Protein AF-A0A5S9MG95-F1 (afdb_monomer)

Structure (mmCIF, N/CA/C/O backbone):
data_AF-A0A5S9MG95-F1
#
_entry.id   AF-A0A5S9MG95-F1
#
loop_
_atom_site.group_PDB
_atom_site.id
_atom_site.type_symbol
_atom_site.label_atom_id
_atom_site.label_alt_id
_atom_site.label_comp_id
_atom_site.label_asym_id
_atom_site.label_entity_id
_atom_site.label_seq_id
_atom_site.pdbx_PDB_ins_code
_atom_site.Cartn_x
_atom_site.Cartn_y
_atom_site.Cartn_z
_atom_site.occupancy
_atom_site.B_iso_or_equiv
_atom_site.auth_seq_id
_atom_site.auth_comp_id
_atom_site.auth_asym_id
_atom_site.auth_atom_id
_atom_site.pdbx_PDB_model_num
ATOM 1 N N . MET A 1 1 ? -13.762 12.697 -15.012 1.00 41.88 1 MET A N 1
ATOM 2 C CA . MET A 1 1 ? -12.521 12.934 -14.250 1.00 41.88 1 MET A CA 1
ATOM 3 C C . MET A 1 1 ? -11.504 11.919 -14.748 1.00 41.88 1 MET A C 1
ATOM 5 O O . MET A 1 1 ? -11.717 10.731 -14.558 1.00 41.88 1 MET A O 1
ATOM 9 N N . LYS A 1 2 ? -10.538 12.344 -15.570 1.00 44.50 2 LYS A N 1
ATOM 10 C CA . LYS A 1 2 ? -9.607 11.454 -16.284 1.00 44.50 2 LYS A CA 1
ATOM 11 C C . LYS A 1 2 ? -8.187 11.758 -15.804 1.00 44.50 2 LYS A C 1
ATOM 13 O O . LYS A 1 2 ? -7.756 12.895 -15.931 1.00 44.50 2 LYS A O 1
ATOM 18 N N . HIS A 1 3 ? -7.515 10.715 -15.312 1.00 51.00 3 HIS A N 1
ATOM 19 C CA . HIS A 1 3 ? -6.083 10.635 -14.982 1.00 51.00 3 HIS A CA 1
ATOM 20 C C . HIS A 1 3 ? -5.673 11.265 -13.646 1.00 51.00 3 HIS A C 1
ATOM 22 O O . HIS A 1 3 ? -5.069 12.326 -13.609 1.00 51.00 3 HIS A O 1
ATOM 28 N N . HIS A 1 4 ? -5.966 10.575 -12.539 1.00 58.62 4 HIS A N 1
ATOM 29 C CA . HIS A 1 4 ? -5.528 11.019 -11.208 1.00 58.62 4 HIS A CA 1
ATOM 30 C C . HIS A 1 4 ? -4.055 10.684 -10.921 1.00 58.62 4 HIS A C 1
ATOM 32 O O . HIS A 1 4 ? -3.505 11.195 -9.962 1.00 58.62 4 HIS A O 1
ATOM 38 N N . TYR A 1 5 ? -3.388 9.894 -11.773 1.00 64.44 5 TYR A N 1
ATOM 39 C CA . TYR A 1 5 ? -1.969 9.574 -11.613 1.00 64.44 5 TYR A CA 1
ATOM 40 C C . TYR A 1 5 ? -1.247 9.542 -12.966 1.00 64.44 5 TYR A C 1
ATOM 42 O O . TYR A 1 5 ? -1.058 8.464 -13.530 1.00 64.44 5 TYR A O 1
ATOM 50 N N . PRO A 1 6 ? -0.823 10.699 -13.512 1.00 62.81 6 PRO A N 1
ATOM 51 C CA . PRO A 1 6 ? -0.016 10.739 -14.737 1.00 62.81 6 PRO A CA 1
ATOM 52 C C . PRO A 1 6 ? 1.325 9.999 -14.587 1.00 62.81 6 PRO A C 1
ATOM 54 O O . PRO A 1 6 ? 1.934 9.621 -15.582 1.00 62.81 6 PRO A O 1
ATOM 57 N N . ASN A 1 7 ? 1.755 9.757 -13.345 1.00 71.81 7 ASN A N 1
ATOM 58 C CA . ASN A 1 7 ? 3.004 9.079 -13.012 1.00 71.81 7 ASN A CA 1
ATOM 59 C C . ASN A 1 7 ? 2.852 7.566 -12.793 1.00 71.81 7 ASN A C 1
ATOM 61 O O . ASN A 1 7 ? 3.852 6.914 -12.502 1.00 71.81 7 ASN A O 1
ATOM 65 N N . MET A 1 8 ? 1.641 7.007 -12.916 1.00 82.50 8 MET A N 1
ATOM 66 C CA . MET A 1 8 ? 1.393 5.565 -12.811 1.00 82.50 8 MET A CA 1
ATOM 67 C C . MET A 1 8 ? 1.305 4.943 -14.201 1.00 82.50 8 MET A C 1
ATOM 69 O O . MET A 1 8 ? 0.566 5.414 -15.067 1.00 82.50 8 MET A O 1
ATOM 73 N N . ARG A 1 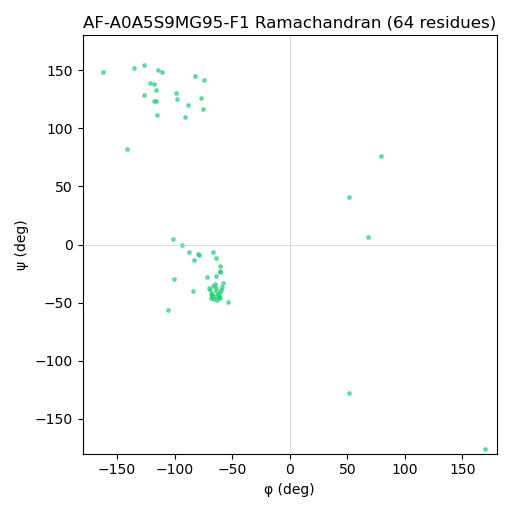9 ? 2.040 3.854 -14.405 1.00 86.12 9 ARG A N 1
ATOM 74 C CA . ARG A 1 9 ? 2.057 3.096 -15.654 1.00 86.12 9 ARG A CA 1
ATOM 75 C C . ARG A 1 9 ? 1.983 1.602 -15.373 1.00 86.12 9 ARG A C 1
ATOM 77 O O . ARG A 1 9 ? 2.411 1.127 -14.325 1.00 86.12 9 ARG A O 1
ATOM 84 N N . LEU A 1 10 ? 1.417 0.881 -16.330 1.00 87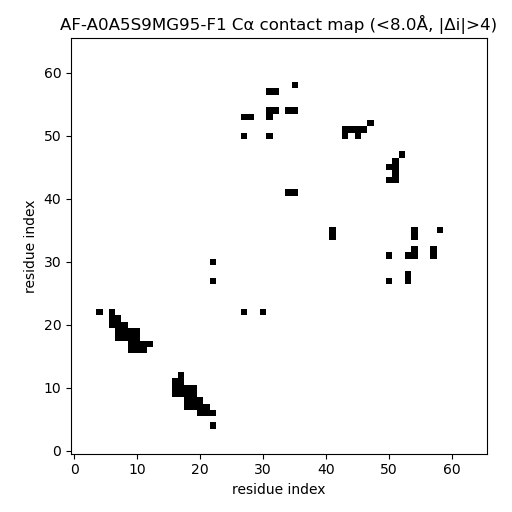.88 10 LEU A N 1
ATOM 85 C CA . LEU A 1 10 ? 1.408 -0.572 -16.328 1.00 87.88 10 LEU A CA 1
ATOM 86 C C . LEU A 1 10 ? 2.676 -1.058 -17.032 1.00 87.88 10 LEU A C 1
ATOM 88 O O . LEU A 1 10 ? 2.880 -0.750 -18.206 1.00 87.88 10 LEU A O 1
ATOM 92 N N . GLU A 1 11 ? 3.505 -1.813 -16.328 1.00 91.19 11 GLU A N 1
ATOM 93 C CA . GLU A 1 11 ? 4.641 -2.534 -16.897 1.00 91.19 11 GLU A CA 1
ATOM 94 C C . GLU A 1 11 ? 4.374 -4.035 -16.856 1.00 91.19 11 GLU A C 1
ATOM 96 O O . GLU A 1 11 ? 3.675 -4.527 -15.978 1.00 91.19 11 GLU A O 1
ATOM 101 N N . ILE A 1 12 ? 4.911 -4.771 -17.824 1.00 91.25 12 ILE A N 1
ATOM 102 C CA . ILE A 1 12 ? 4.858 -6.232 -17.830 1.00 91.25 12 ILE A CA 1
ATOM 103 C C . ILE A 1 12 ? 6.297 -6.713 -17.708 1.00 91.25 12 ILE A C 1
ATOM 105 O O . ILE A 1 12 ? 7.085 -6.530 -18.635 1.00 91.25 12 ILE A O 1
ATOM 109 N N . ILE A 1 13 ? 6.629 -7.314 -16.570 1.00 90.50 13 ILE A N 1
ATOM 110 C CA . ILE A 1 13 ? 7.952 -7.881 -16.291 1.00 90.50 13 ILE A CA 1
ATOM 111 C C . ILE A 1 13 ? 7.739 -9.380 -16.111 1.00 90.50 13 ILE A C 1
ATOM 113 O O . ILE A 1 13 ? 6.891 -9.786 -15.324 1.00 90.50 13 ILE A O 1
ATOM 117 N N . ASP A 1 14 ? 8.430 -10.203 -16.900 1.00 91.00 14 ASP A N 1
ATOM 118 C CA . ASP A 1 14 ? 8.307 -11.668 -16.851 1.00 91.00 14 ASP A CA 1
ATOM 119 C C . ASP A 1 14 ? 6.855 -12.185 -16.928 1.00 91.00 14 ASP A C 1
ATOM 121 O O . ASP A 1 14 ? 6.470 -13.135 -16.252 1.00 91.00 14 ASP A O 1
ATOM 125 N N . GLN A 1 15 ? 6.038 -11.561 -17.789 1.00 91.50 15 GLN A N 1
ATOM 126 C CA . GLN A 1 15 ? 4.598 -11.839 -17.973 1.00 91.50 15 GLN A CA 1
ATOM 127 C C . GLN A 1 15 ? 3.702 -11.466 -16.778 1.00 91.50 15 GLN A C 1
ATOM 129 O O . GLN A 1 15 ? 2.496 -11.716 -16.816 1.00 91.50 15 GLN A O 1
ATOM 134 N N . ILE A 1 16 ? 4.253 -10.824 -15.749 1.00 89.81 16 ILE A N 1
ATOM 135 C CA . ILE A 1 16 ? 3.509 -10.339 -14.590 1.00 89.81 16 ILE A CA 1
ATOM 136 C C . ILE A 1 16 ? 3.217 -8.841 -14.787 1.00 89.81 16 ILE A C 1
ATOM 138 O O . ILE A 1 16 ? 4.141 -8.065 -15.045 1.00 89.81 16 ILE A O 1
ATOM 142 N N . PRO A 1 17 ? 1.942 -8.413 -14.709 1.00 90.12 17 PRO A N 1
ATOM 143 C CA . PRO A 1 17 ? 1.584 -7.004 -14.778 1.00 90.12 17 PRO A CA 1
ATOM 144 C C . PRO A 1 17 ? 1.881 -6.294 -13.450 1.00 90.12 17 PRO A C 1
ATOM 146 O O . PRO A 1 17 ? 1.363 -6.674 -12.401 1.00 90.12 17 PRO A O 1
ATOM 149 N N . TYR A 1 18 ? 2.650 -5.213 -13.520 1.00 89.94 18 TYR A N 1
ATOM 150 C CA . TYR A 1 18 ? 3.008 -4.338 -12.411 1.00 89.94 18 TYR A CA 1
ATOM 151 C C . TYR A 1 18 ? 2.450 -2.938 -12.629 1.00 89.94 18 TYR A C 1
ATOM 153 O O . TYR A 1 18 ? 2.614 -2.346 -13.695 1.00 89.94 18 TYR A O 1
ATOM 161 N N . ILE A 1 19 ? 1.830 -2.377 -11.594 1.00 89.06 19 ILE A N 1
ATOM 162 C CA . ILE A 1 19 ? 1.523 -0.948 -11.553 1.00 89.06 19 ILE A CA 1
ATOM 163 C C . ILE A 1 19 ? 2.717 -0.268 -10.893 1.00 89.06 19 ILE A C 1
ATOM 165 O O . ILE A 1 19 ? 2.946 -0.432 -9.698 1.00 89.06 19 ILE A O 1
ATOM 169 N N . VAL A 1 20 ? 3.476 0.483 -11.683 1.00 87.94 20 VAL A N 1
ATOM 170 C CA . VAL A 1 20 ? 4.656 1.218 -11.221 1.00 87.94 20 VAL A CA 1
ATOM 171 C C . VAL A 1 20 ? 4.455 2.708 -11.414 1.00 87.94 20 VAL A C 1
ATOM 173 O O . VAL A 1 20 ? 3.967 3.171 -12.444 1.00 87.94 20 VAL A O 1
ATOM 176 N N . GLY A 1 21 ? 4.860 3.478 -10.416 1.00 86.38 21 GLY A N 1
ATOM 177 C CA . GLY A 1 21 ? 4.741 4.922 -10.447 1.00 86.38 21 GLY A CA 1
ATOM 178 C C . GLY A 1 21 ? 5.045 5.558 -9.106 1.00 86.38 21 GLY A C 1
ATOM 179 O O . GLY A 1 21 ? 5.446 4.886 -8.159 1.00 86.38 21 GLY A O 1
ATOM 180 N N . GLY A 1 22 ? 4.871 6.873 -9.057 1.00 83.31 22 GLY A N 1
ATOM 181 C CA . GLY A 1 22 ? 4.997 7.664 -7.839 1.00 83.31 22 GLY A CA 1
ATOM 182 C C . GLY A 1 22 ? 3.657 8.265 -7.435 1.00 83.31 22 GLY A C 1
ATOM 183 O O . GLY A 1 22 ? 2.828 8.580 -8.292 1.00 83.31 22 GLY A O 1
ATOM 184 N N . TYR A 1 23 ? 3.477 8.449 -6.133 1.00 83.50 23 TYR A N 1
ATOM 185 C CA . TYR A 1 23 ? 2.367 9.182 -5.536 1.00 83.50 23 TYR A CA 1
ATOM 186 C C . TYR A 1 23 ? 2.918 10.253 -4.591 1.00 83.50 23 TYR A C 1
ATOM 188 O O . TYR A 1 23 ? 4.027 10.118 -4.072 1.00 83.50 23 TYR A O 1
ATOM 196 N N . ASN A 1 24 ? 2.152 11.321 -4.376 1.00 85.31 24 ASN A N 1
ATOM 197 C CA . ASN A 1 24 ? 2.448 12.284 -3.320 1.00 85.31 24 ASN A CA 1
ATOM 198 C C . ASN A 1 24 ? 1.909 11.754 -1.988 1.00 85.31 24 ASN A C 1
ATOM 200 O O . ASN A 1 24 ? 0.833 11.159 -1.968 1.00 85.31 24 ASN A O 1
ATOM 204 N N . GLN A 1 25 ? 2.592 12.014 -0.871 1.00 84.56 25 GLN A N 1
ATOM 205 C CA . GLN A 1 25 ? 2.133 11.549 0.450 1.00 84.56 25 GLN A CA 1
ATOM 206 C C . GLN A 1 25 ? 0.726 12.059 0.809 1.00 84.56 25 GLN A C 1
ATOM 20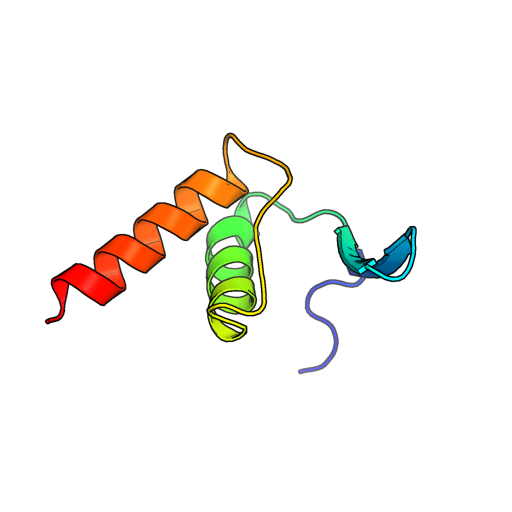8 O O . GLN A 1 25 ? -0.063 11.335 1.410 1.00 84.56 25 GLN A O 1
ATOM 213 N N . GLU A 1 26 ? 0.364 13.268 0.367 1.00 87.25 26 GLU A N 1
ATOM 214 C CA . GLU A 1 26 ? -0.984 13.835 0.540 1.00 87.25 26 GLU A CA 1
ATOM 215 C C . GLU A 1 26 ? -2.083 12.993 -0.137 1.00 87.25 26 GLU A C 1
ATOM 217 O O . GLU A 1 26 ? -3.242 13.021 0.272 1.00 87.25 26 GLU A O 1
ATOM 222 N N . GLU A 1 27 ? -1.720 12.206 -1.153 1.00 87.19 27 GLU A N 1
ATOM 223 C CA . GLU A 1 27 ? -2.625 11.359 -1.932 1.00 87.19 27 GLU A CA 1
ATOM 224 C C . GLU A 1 27 ? -2.566 9.884 -1.507 1.00 87.19 27 GLU A C 1
ATOM 226 O O . GLU A 1 27 ? -3.229 9.051 -2.131 1.00 87.19 27 GLU A O 1
ATOM 231 N N . LEU A 1 28 ? -1.807 9.545 -0.453 1.00 88.44 28 LEU A N 1
ATOM 232 C CA . LEU A 1 28 ? -1.622 8.168 0.015 1.00 88.44 28 LEU A CA 1
ATOM 233 C C . LEU A 1 28 ? -2.962 7.472 0.263 1.00 88.44 28 LEU A C 1
ATOM 235 O O . LEU A 1 28 ? -3.182 6.381 -0.248 1.00 88.44 28 LEU A O 1
ATOM 239 N N . SER A 1 29 ? -3.870 8.121 0.999 1.00 86.94 29 SER A N 1
ATOM 240 C CA . SER A 1 29 ? -5.186 7.559 1.340 1.00 86.94 29 SER A CA 1
ATOM 241 C C . SER A 1 29 ? -6.034 7.258 0.100 1.00 86.94 29 SER A C 1
ATOM 243 O O . SER A 1 29 ? -6.680 6.212 0.020 1.00 86.94 29 SER A O 1
ATOM 245 N N . TYR A 1 30 ? -6.001 8.153 -0.891 1.00 87.12 30 TYR A N 1
ATOM 246 C CA . TYR A 1 30 ? -6.707 7.948 -2.153 1.00 87.12 30 TYR A CA 1
ATOM 247 C C . TYR A 1 30 ? -6.053 6.828 -2.978 1.00 87.12 30 TYR A C 1
ATOM 249 O O . TYR A 1 30 ? -6.763 6.014 -3.572 1.00 87.12 30 TYR A O 1
ATOM 257 N N . MET A 1 31 ? -4.718 6.724 -2.956 1.00 87.00 31 MET A N 1
ATOM 258 C CA . MET A 1 31 ? -3.982 5.651 -3.628 1.00 87.00 31 MET A CA 1
ATOM 259 C C . MET A 1 31 ? -4.330 4.288 -3.038 1.00 87.00 31 MET A C 1
ATOM 261 O O . MET A 1 31 ? -4.637 3.356 -3.780 1.00 87.00 31 MET A O 1
ATOM 265 N N . THR A 1 32 ? -4.327 4.158 -1.712 1.00 89.44 32 THR A N 1
ATOM 266 C CA . THR A 1 32 ? -4.701 2.899 -1.066 1.00 89.44 32 THR A CA 1
ATOM 267 C C . THR A 1 32 ? -6.145 2.526 -1.330 1.00 89.44 32 THR A C 1
ATOM 269 O O . THR A 1 32 ? -6.399 1.375 -1.681 1.00 89.44 32 THR A O 1
ATOM 272 N N . HIS A 1 33 ? -7.061 3.494 -1.313 1.00 89.50 33 HIS A N 1
ATOM 273 C CA . HIS A 1 33 ? -8.452 3.249 -1.683 1.00 89.50 33 HIS A CA 1
ATOM 274 C C . HIS A 1 33 ? -8.591 2.762 -3.137 1.00 89.50 33 HIS A C 1
ATOM 276 O O . HIS A 1 33 ? -9.292 1.788 -3.422 1.00 89.50 33 HIS A O 1
ATOM 282 N N . TYR A 1 34 ? -7.875 3.398 -4.068 1.00 88.12 34 TYR A N 1
ATOM 283 C CA . TYR A 1 34 ? -7.830 2.978 -5.466 1.00 88.12 34 TYR A CA 1
ATOM 284 C C . TYR A 1 34 ? -7.273 1.556 -5.615 1.00 88.12 34 TYR A C 1
ATOM 286 O O . TYR A 1 34 ? -7.873 0.734 -6.306 1.00 88.12 34 TYR A O 1
ATOM 294 N N . LEU A 1 35 ? -6.172 1.229 -4.934 1.00 88.94 35 LEU A N 1
ATOM 295 C CA . LEU A 1 35 ? -5.571 -0.105 -4.989 1.00 88.94 35 LEU A CA 1
ATOM 296 C C . LEU A 1 35 ? -6.480 -1.173 -4.361 1.00 88.94 35 LEU A C 1
ATOM 298 O O . LEU A 1 35 ? -6.581 -2.281 -4.888 1.00 88.94 35 LEU A O 1
ATOM 302 N N . MET A 1 36 ? -7.216 -0.833 -3.302 1.00 88.94 36 MET A N 1
ATOM 303 C CA . MET A 1 36 ? -8.204 -1.727 -2.690 1.00 88.94 36 MET A CA 1
ATOM 304 C C . MET A 1 36 ? -9.370 -2.060 -3.611 1.00 88.94 36 MET A C 1
ATOM 306 O O . MET A 1 36 ? -9.927 -3.151 -3.497 1.00 88.94 36 MET A O 1
ATOM 310 N N . SER A 1 37 ? -9.714 -1.181 -4.557 1.00 89.00 37 SER A N 1
ATOM 311 C CA . SER A 1 37 ? -10.764 -1.469 -5.543 1.00 89.00 37 SER A CA 1
ATOM 312 C C . SER A 1 37 ? -10.448 -2.691 -6.421 1.00 89.00 37 SER A C 1
ATOM 314 O O . SER A 1 37 ? -11.364 -3.341 -6.923 1.00 89.00 37 SER A O 1
ATOM 316 N N . PHE A 1 38 ? -9.168 -3.063 -6.551 1.00 88.38 38 PHE A N 1
ATOM 317 C CA . PHE A 1 38 ? -8.746 -4.289 -7.235 1.00 88.38 38 PHE A CA 1
ATOM 318 C C . PHE A 1 38 ? -8.811 -5.539 -6.342 1.00 88.38 38 PHE A C 1
ATOM 320 O O . PHE A 1 38 ? -8.719 -6.666 -6.840 1.00 88.38 38 PHE A O 1
ATOM 327 N N . GLY A 1 39 ? -8.967 -5.368 -5.028 1.00 86.75 39 GLY A N 1
ATOM 328 C CA . GLY A 1 39 ? -9.052 -6.446 -4.048 1.00 86.75 39 GLY A CA 1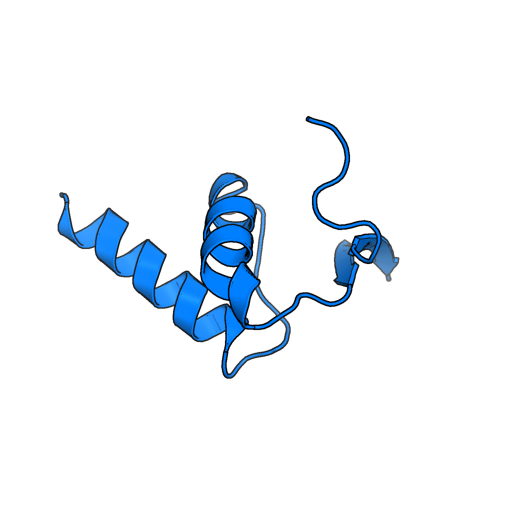
ATOM 329 C C . GLY A 1 39 ? -7.897 -7.443 -4.165 1.00 86.75 39 GLY A C 1
ATOM 330 O O . GLY A 1 39 ? -6.727 -7.076 -4.205 1.00 86.75 39 GLY A O 1
ATOM 331 N N . LYS A 1 40 ? -8.229 -8.735 -4.268 1.00 86.38 40 LYS A N 1
ATOM 332 C CA . LYS A 1 40 ? -7.243 -9.831 -4.341 1.00 86.38 40 LYS A CA 1
ATOM 333 C C . LYS A 1 40 ? -6.387 -9.859 -5.617 1.00 86.38 40 LYS A C 1
ATOM 335 O O . LYS A 1 40 ? -5.516 -10.716 -5.728 1.00 86.38 40 LYS A O 1
ATOM 340 N N . HIS A 1 41 ? -6.672 -9.002 -6.598 1.00 87.94 41 HIS A N 1
ATOM 341 C CA . HIS A 1 41 ? -5.925 -8.937 -7.857 1.00 87.94 41 HIS A CA 1
ATOM 342 C C . HIS A 1 41 ? -4.702 -8.019 -7.783 1.00 87.94 41 HIS A C 1
ATOM 344 O O . HIS A 1 41 ? -3.917 -7.985 -8.726 1.00 87.94 41 HIS A O 1
ATOM 350 N N . VAL A 1 42 ? -4.530 -7.297 -6.673 1.00 88.50 42 VAL A N 1
ATOM 351 C CA . VAL A 1 42 ? -3.374 -6.439 -6.422 1.00 88.50 42 VAL A CA 1
ATOM 352 C C . VAL A 1 42 ? -2.664 -6.892 -5.155 1.00 88.50 42 VAL A C 1
ATOM 354 O O . VAL A 1 42 ? -3.279 -7.226 -4.143 1.00 88.50 42 VAL A O 1
ATOM 357 N N . LYS A 1 43 ? -1.335 -6.873 -5.222 1.00 89.62 43 LYS A N 1
ATOM 358 C CA . LYS A 1 43 ? -0.444 -7.042 -4.083 1.00 89.62 43 LYS A CA 1
ATOM 359 C C . LYS A 1 43 ? 0.515 -5.861 -4.066 1.00 89.62 43 LYS A C 1
ATOM 361 O O . LYS A 1 43 ? 1.143 -5.569 -5.078 1.00 89.62 43 LYS A O 1
ATOM 366 N N . ILE A 1 44 ? 0.621 -5.196 -2.920 1.00 89.88 44 ILE A N 1
ATOM 367 C CA . ILE A 1 44 ? 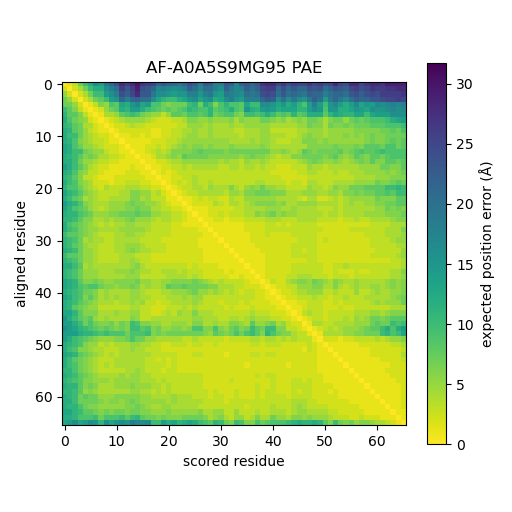1.612 -4.138 -2.727 1.00 89.88 44 ILE A CA 1
ATOM 368 C C . ILE A 1 44 ? 2.976 -4.800 -2.538 1.00 89.88 44 ILE A C 1
ATOM 370 O O . ILE A 1 44 ? 3.162 -5.557 -1.585 1.00 89.88 44 ILE A O 1
ATOM 374 N N . GLU A 1 45 ? 3.902 -4.545 -3.460 1.00 86.81 45 GLU A N 1
ATOM 375 C CA . GLU A 1 45 ? 5.291 -5.014 -3.355 1.00 86.81 45 GLU A CA 1
ATOM 376 C C . GLU A 1 45 ? 6.248 -3.925 -2.864 1.00 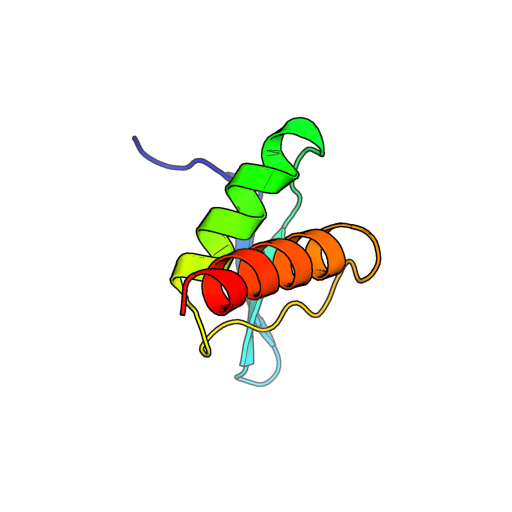86.81 45 GLU A C 1
ATOM 378 O O . GLU A 1 45 ? 7.244 -4.238 -2.224 1.00 86.81 45 GLU A O 1
ATOM 383 N N . TYR A 1 46 ? 5.953 -2.655 -3.150 1.00 84.44 46 TYR A N 1
ATOM 384 C CA . TYR A 1 46 ? 6.766 -1.514 -2.737 1.00 84.44 46 TYR A CA 1
ATOM 385 C C . TYR A 1 46 ? 5.953 -0.205 -2.829 1.00 84.44 46 TYR A C 1
ATOM 387 O O . TYR A 1 46 ? 5.123 -0.087 -3.736 1.00 84.44 46 TYR A O 1
ATOM 395 N N . PRO A 1 47 ? 6.202 0.801 -1.965 1.00 84.38 47 PRO A N 1
ATOM 396 C CA . PRO A 1 47 ? 7.022 0.740 -0.753 1.00 84.38 47 PRO A CA 1
ATOM 397 C C . PRO A 1 47 ? 6.323 -0.007 0.392 1.00 84.38 47 PRO A C 1
ATOM 399 O O . PRO A 1 47 ? 5.114 0.125 0.596 1.00 84.38 47 PRO A O 1
ATOM 402 N N . ASP A 1 48 ? 7.104 -0.780 1.150 1.00 80.44 48 ASP A N 1
ATOM 403 C CA . ASP A 1 48 ? 6.611 -1.588 2.273 1.00 80.44 48 ASP A CA 1
ATOM 404 C C . ASP A 1 48 ? 6.214 -0.745 3.499 1.00 80.44 48 ASP A C 1
ATOM 406 O O . ASP A 1 48 ? 5.341 -1.158 4.255 1.00 80.44 48 ASP A O 1
ATOM 410 N N . ASP A 1 49 ? 6.820 0.428 3.696 1.00 81.00 49 ASP A N 1
ATOM 411 C CA . ASP A 1 49 ? 6.661 1.177 4.950 1.00 81.00 49 ASP A CA 1
ATOM 412 C C . ASP A 1 49 ? 5.391 2.041 4.987 1.00 81.00 49 ASP A C 1
ATOM 414 O O . ASP A 1 49 ? 4.719 2.128 6.010 1.00 81.00 49 ASP A O 1
ATOM 418 N N . GLU A 1 50 ? 5.047 2.696 3.875 1.00 88.00 50 GLU A N 1
ATOM 419 C CA . GLU A 1 50 ? 3.951 3.675 3.834 1.00 88.00 50 GLU A CA 1
ATOM 420 C C . GLU A 1 50 ? 2.717 3.111 3.114 1.00 88.00 50 GLU A C 1
ATOM 422 O O . GLU A 1 50 ? 1.625 3.030 3.684 1.00 88.00 50 GLU A O 1
ATOM 427 N N . LEU A 1 51 ? 2.887 2.672 1.861 1.00 89.25 51 LEU A N 1
ATOM 428 C CA . LEU A 1 51 ? 1.778 2.228 1.016 1.00 89.25 51 LEU A CA 1
ATOM 429 C C . LEU A 1 51 ? 1.152 0.930 1.524 1.00 89.25 51 LEU A C 1
ATOM 431 O O . LEU A 1 51 ? -0.071 0.813 1.611 1.00 89.25 51 LEU A O 1
ATOM 435 N N . LYS A 1 52 ? 1.990 -0.044 1.875 1.00 91.19 52 LYS A N 1
ATOM 436 C CA . LYS A 1 52 ? 1.531 -1.342 2.369 1.00 91.19 52 LYS A CA 1
ATOM 437 C C . LYS A 1 52 ? 0.869 -1.236 3.737 1.00 91.19 52 LYS A C 1
ATOM 439 O O . LYS A 1 52 ? -0.194 -1.823 3.912 1.00 91.19 52 LYS A O 1
ATOM 444 N N . GLU A 1 53 ? 1.421 -0.462 4.668 1.00 92.31 53 GLU A N 1
ATOM 445 C CA . GLU A 1 53 ? 0.783 -0.248 5.974 1.00 92.31 53 GLU A CA 1
ATOM 446 C C . GLU A 1 53 ? -0.563 0.469 5.835 1.00 92.31 53 GLU A C 1
ATOM 448 O O . GLU A 1 53 ? -1.560 0.027 6.409 1.00 92.31 53 GLU A O 1
ATOM 453 N N . SER A 1 54 ? -0.646 1.513 5.001 1.00 91.69 54 SER A N 1
ATOM 454 C CA . SER A 1 54 ? -1.923 2.180 4.716 1.00 91.69 54 SER A CA 1
ATOM 455 C C . SER A 1 54 ? -2.949 1.211 4.102 1.00 91.69 54 SER A C 1
ATOM 457 O O . SER A 1 54 ? -4.120 1.232 4.484 1.00 91.69 54 SER A O 1
ATOM 459 N N . TYR A 1 55 ? -2.512 0.312 3.213 1.00 92.44 55 TYR A N 1
ATOM 460 C CA . TYR A 1 55 ? -3.372 -0.684 2.568 1.00 92.44 55 TYR A CA 1
ATOM 461 C C . TYR A 1 55 ? -3.878 -1.730 3.568 1.00 92.44 55 TYR A C 1
ATOM 463 O O .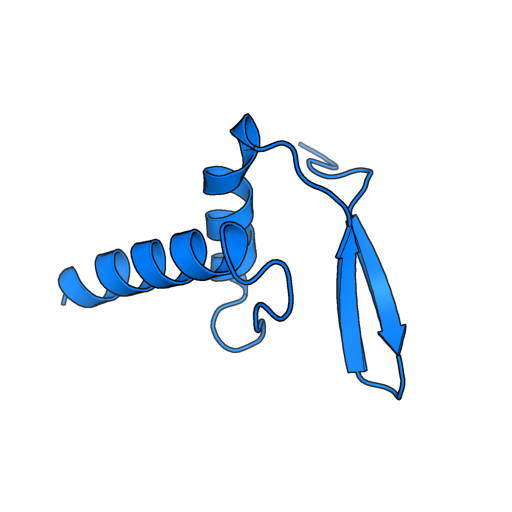 TYR A 1 55 ? -5.064 -2.057 3.593 1.00 92.44 55 TYR A O 1
ATOM 471 N N . LEU A 1 56 ? -2.989 -2.234 4.428 1.00 92.12 56 LEU A N 1
ATOM 472 C CA . LEU A 1 56 ? -3.340 -3.185 5.481 1.00 92.12 56 LEU A CA 1
ATOM 473 C C . LEU A 1 5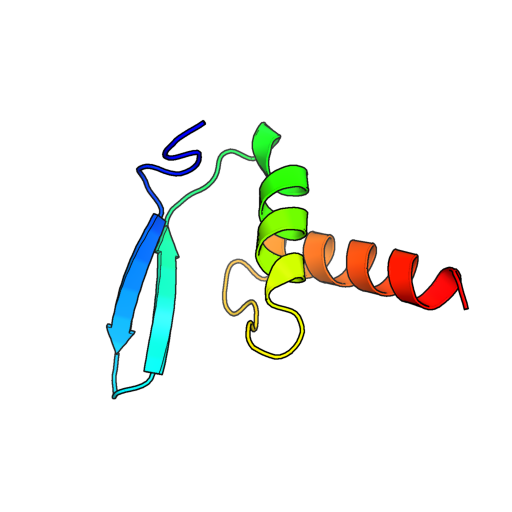6 ? -4.292 -2.572 6.510 1.00 92.12 56 LEU A C 1
ATOM 475 O O . LEU A 1 56 ? -5.202 -3.260 6.965 1.00 92.12 56 LEU A O 1
ATOM 479 N N . ASN A 1 57 ? -4.118 -1.296 6.856 1.00 92.75 57 ASN A N 1
ATOM 480 C CA . ASN A 1 57 ? -5.008 -0.610 7.789 1.00 92.75 57 ASN A CA 1
ATOM 481 C C . ASN A 1 57 ? -6.421 -0.466 7.223 1.00 92.75 57 ASN A C 1
ATOM 483 O O . ASN A 1 57 ? -7.369 -0.860 7.893 1.00 92.75 57 ASN A O 1
ATOM 487 N N . GLN A 1 58 ? -6.573 -0.027 5.971 1.00 91.06 58 GLN A N 1
ATOM 488 C CA . GLN A 1 58 ? -7.902 0.041 5.356 1.00 91.06 58 GLN A CA 1
ATOM 489 C C . GLN A 1 58 ? -8.535 -1.352 5.173 1.00 91.06 58 GLN A C 1
ATOM 491 O O . GLN A 1 58 ? -9.743 -1.510 5.330 1.00 91.06 58 GLN A O 1
ATOM 496 N N . LEU A 1 59 ? -7.743 -2.395 4.893 1.00 91.44 59 LEU A N 1
ATOM 497 C CA . LEU A 1 59 ? -8.256 -3.770 4.883 1.00 91.44 59 LEU A CA 1
ATOM 498 C C . LEU A 1 59 ? -8.777 -4.205 6.257 1.00 91.44 59 LEU A C 1
ATOM 500 O O . LEU A 1 59 ? -9.830 -4.836 6.323 1.00 91.44 59 LEU A O 1
ATOM 504 N N . ARG A 1 60 ? -8.065 -3.872 7.340 1.00 93.12 60 ARG A N 1
ATOM 505 C CA . ARG A 1 60 ? -8.524 -4.133 8.714 1.00 93.12 60 ARG A CA 1
ATOM 506 C C . ARG A 1 60 ? -9.820 -3.384 9.007 1.00 93.12 60 ARG A C 1
ATOM 508 O O . ARG A 1 60 ? -10.756 -4.011 9.475 1.00 93.12 60 ARG A O 1
ATOM 515 N N . GLU A 1 61 ? -9.921 -2.111 8.628 1.00 92.50 61 GLU A N 1
ATOM 516 C CA . GLU A 1 61 ? -11.156 -1.327 8.778 1.00 92.50 61 GLU A CA 1
ATOM 517 C C . GLU A 1 61 ? -12.349 -1.952 8.042 1.00 92.50 61 GLU A C 1
ATOM 519 O O . GLU A 1 61 ? -13.472 -1.902 8.536 1.00 92.50 61 GLU A O 1
ATOM 524 N N . VAL A 1 62 ? -12.125 -2.550 6.865 1.00 90.00 62 VAL A N 1
ATOM 525 C CA . VAL A 1 62 ? -13.171 -3.288 6.139 1.00 90.00 62 VAL A CA 1
ATOM 526 C C . VAL A 1 62 ? -13.545 -4.583 6.859 1.00 90.00 62 VAL A C 1
ATOM 528 O O . VAL A 1 62 ? -14.720 -4.936 6.884 1.00 90.00 62 VAL A O 1
ATOM 531 N N . ILE A 1 63 ? -12.572 -5.296 7.429 1.00 92.00 63 ILE A N 1
ATOM 532 C CA . ILE A 1 63 ? -12.815 -6.534 8.184 1.00 92.00 63 ILE A CA 1
ATOM 533 C C . ILE A 1 63 ? -13.586 -6.240 9.475 1.00 92.00 63 ILE A C 1
ATOM 535 O O . ILE A 1 63 ? -14.546 -6.943 9.760 1.00 92.00 63 ILE A O 1
ATOM 539 N N . ASP A 1 64 ? -13.223 -5.179 10.199 1.00 95.50 64 ASP A N 1
ATOM 540 C CA . ASP A 1 64 ? -13.835 -4.779 11.475 1.00 95.50 64 ASP A CA 1
ATOM 541 C C . ASP A 1 64 ? -15.319 -4.370 11.344 1.00 95.50 64 ASP A C 1
ATOM 543 O O . ASP A 1 64 ? -16.015 -4.212 12.347 1.00 95.50 64 ASP A O 1
ATOM 547 N N . GLN A 1 65 ? -15.824 -4.190 10.118 1.00 92.88 65 GLN A N 1
ATOM 548 C CA . GLN A 1 65 ? -17.243 -3.927 9.846 1.00 92.88 65 GLN A CA 1
ATOM 549 C C . GLN A 1 65 ? -18.132 -5.183 9.871 1.00 92.88 65 GLN A C 1
ATOM 551 O O . GLN A 1 65 ? -19.356 -5.038 9.793 1.00 92.88 65 GLN A O 1
ATOM 556 N N . TYR A 1 66 ? -17.555 -6.386 9.959 1.00 88.25 66 TYR A N 1
A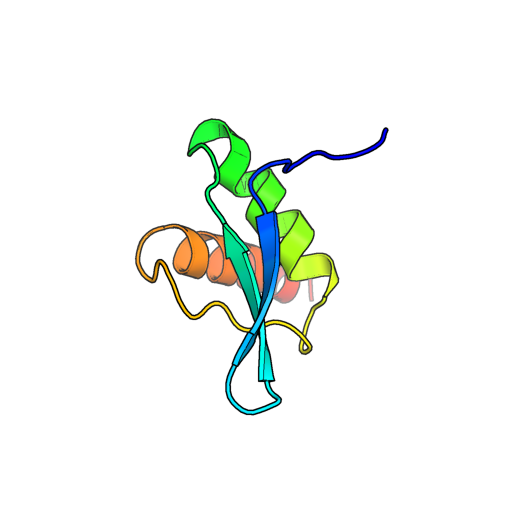TOM 557 C CA . TYR A 1 66 ? -18.265 -7.674 9.925 1.00 88.25 66 TYR A CA 1
ATOM 558 C C . TYR A 1 66 ? -18.032 -8.493 11.197 1.00 88.25 66 TYR A C 1
ATOM 560 O O . TYR A 1 66 ? -18.975 -9.226 11.577 1.00 88.25 66 TYR A O 1
#

Radius of gyration: 12.57 Å; Cα contacts (8 Å, |Δi|>4): 45; chains: 1; bounding box: 27×26×29 Å

pLDDT: mean 85.24, std 10.86, range [41.88, 95.5]

Secondary structure (DSSP, 8-state):
---S-TT-EEEEETTEEEEE----GGGHHHHHHHHHTTGGG----S-TTTHHHHHHHHHHHHHTT-

Sequence (66 aa):
MKHHYPNMRLEIIDQIPYIVGGYNQEELSYMTHYLMSFGKHVKIEYPDDELKESYLNQLREVIDQY

Mean predicted aligned error: 5.35 Å

Nearest PDB structures (foldseek):
  1gc8-assembly1_B  TM=3.012E-01  e=4.815E-01  Thermus thermophilus HB8
  5t1a-assembly1_A  TM=3.430E-01  e=1.259E+00  Homo sapiens
  6tws-assembly1_H  TM=2.608E-01  e=9.214E+00  Influenza A virus (A/harbour seal/Germany/1/2014(H10N7))

Solvent-accessible surface area (backbone atoms only — not comparable to full-atom values): 4274 Å² total; per-residue (Å²): 140,84,75,96,50,90,53,52,44,81,44,71,57,97,88,42,82,40,86,48,66,67,81,57,80,93,45,44,68,59,51,34,55,58,51,54,75,52,45,93,79,54,78,84,83,70,57,66,78,60,57,37,48,53,36,52,50,53,51,47,59,61,56,75,74,110

Foldseek 3Di:
DPPPDPFWDWDQDPNDTDTDGDDDLVCLLVVLVVQCVCPPVDDDPPDCPRNVVSNVVVVVVVVVVD

Organism: Bacillus safensis (NCBI:txid561879)